Protein AF-A0A2U1LKJ1-F1 (afdb_monomer_lite)

Secondary structure (DSSP, 8-state):
-HHHHHHHHHHH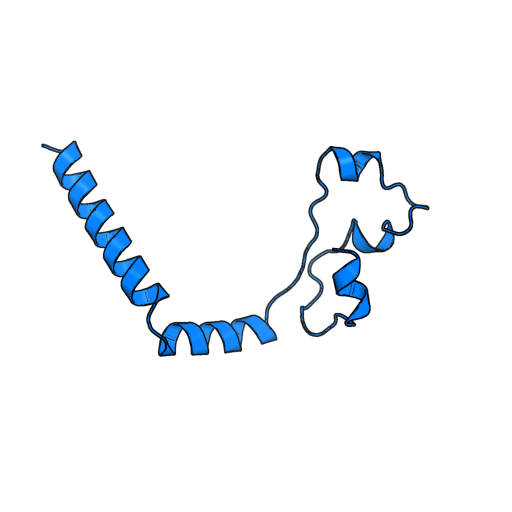HHHHHHHHHH-HHHHHHHHHHHHHH-EE-----HHHHHH--SSSTTHHHHT--SEEGGG--GGGGGG-

Organism: Artemisia annua (NCBI:txid35608)

InterPro domains:
  IPR017072 Transcription elongation factor Spt6 [PTHR10145] (15-80)
  IPR023323 Tex-like domain superfamily [G3DSA:1.10.3500.10] (7-80)

Radius of gyration: 20.24 Å; chains: 1; bounding box: 55×19×44 Å

Foldseek 3Di:
DVVVVVVVVVVVVVVVVVVQVPPVVNVVVCVVVCLAQDFDADDDDPVSVPPDDCPRPLNVVNGGDRHRPVPDDPVVVVSD

Sequence (80 aa):
MESEIMAHVLCWDMKAAMEISCEPRVRRHLCSIFMDNTVVSIRSTPDGRESIDANHEFAGVKWLKDKQLTRFDDAQWLFI

Structure (mmCIF, N/CA/C/O backbone):
data_AF-A0A2U1LKJ1-F1
#
_entry.id   AF-A0A2U1LKJ1-F1
#
loop_
_atom_site.group_PDB
_atom_site.id
_atom_site.type_symbol
_atom_site.label_atom_id
_atom_site.label_alt_id
_atom_site.label_comp_id
_atom_site.label_asym_id
_atom_site.label_entity_id
_atom_site.label_seq_id
_atom_site.pdbx_PDB_ins_code
_atom_site.Cartn_x
_atom_site.Cartn_y
_atom_site.Cartn_z
_atom_site.occupancy
_atom_site.B_iso_or_equiv
_atom_site.auth_seq_id
_atom_site.auth_comp_id
_atom_site.auth_asym_id
_atom_site.auth_atom_id
_atom_site.pdbx_PDB_model_num
ATOM 1 N N . MET A 1 1 ? 40.767 9.897 -10.677 1.00 61.81 1 MET A N 1
ATOM 2 C CA . MET A 1 1 ? 40.679 8.844 -11.710 1.00 61.81 1 MET A CA 1
ATOM 3 C C . MET A 1 1 ? 39.621 7.802 -11.354 1.00 61.81 1 MET A C 1
ATOM 5 O O . MET A 1 1 ? 38.621 7.754 -12.048 1.00 61.81 1 MET A O 1
ATOM 9 N N . GLU A 1 2 ? 39.744 7.038 -10.260 1.00 68.69 2 GLU A N 1
ATOM 10 C CA . GLU A 1 2 ? 38.714 6.039 -9.885 1.00 68.69 2 GLU A CA 1
ATOM 11 C C . GLU A 1 2 ? 37.358 6.659 -9.506 1.00 68.69 2 GLU A C 1
ATOM 13 O O . GLU A 1 2 ? 36.313 6.158 -9.909 1.00 68.69 2 GLU A O 1
ATOM 18 N N . SER A 1 3 ? 37.357 7.800 -8.810 1.00 68.94 3 SER A N 1
ATOM 19 C CA . SER A 1 3 ? 36.129 8.521 -8.446 1.00 68.94 3 SER A CA 1
ATOM 20 C C . SER A 1 3 ? 35.337 9.041 -9.655 1.00 68.94 3 SER A C 1
ATOM 22 O O . SER A 1 3 ? 34.111 9.050 -9.625 1.00 68.94 3 SER A O 1
ATOM 24 N N . GLU A 1 4 ? 36.016 9.443 -10.731 1.00 74.12 4 GLU A N 1
ATOM 25 C CA . GLU A 1 4 ? 35.385 9.947 -11.961 1.00 74.12 4 GLU A CA 1
ATOM 26 C C . GLU A 1 4 ? 34.810 8.8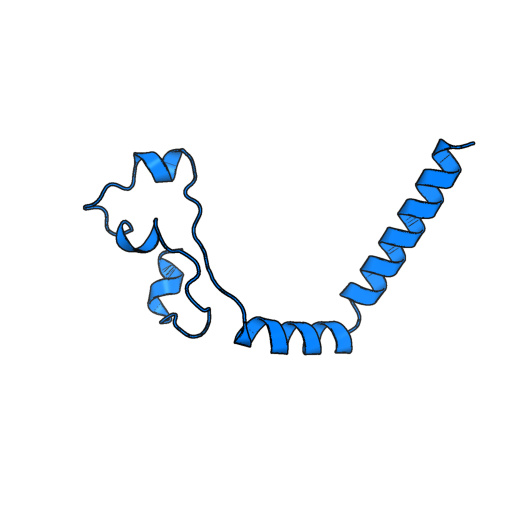12 -12.810 1.00 74.12 4 GLU A C 1
ATOM 28 O O . GLU A 1 4 ? 33.720 8.947 -13.363 1.00 74.12 4 GLU A O 1
ATOM 33 N N . ILE A 1 5 ? 35.501 7.668 -12.859 1.00 75.69 5 ILE A N 1
ATOM 34 C CA . ILE A 1 5 ? 35.005 6.459 -13.527 1.00 75.69 5 ILE A CA 1
ATOM 35 C C . ILE A 1 5 ? 33.754 5.945 -12.804 1.00 75.69 5 ILE A C 1
ATOM 37 O O . ILE A 1 5 ? 32.740 5.697 -13.453 1.00 75.69 5 ILE A O 1
ATOM 41 N N . MET A 1 6 ? 33.776 5.875 -11.468 1.00 73.62 6 MET A N 1
ATOM 42 C CA . MET A 1 6 ? 32.608 5.470 -10.676 1.00 73.62 6 MET A CA 1
ATOM 43 C C . MET A 1 6 ? 31.433 6.443 -10.825 1.00 73.62 6 MET A C 1
ATOM 45 O O . MET A 1 6 ? 30.293 6.004 -10.961 1.00 73.62 6 MET A O 1
ATOM 49 N N . ALA A 1 7 ? 31.689 7.754 -10.858 1.00 71.88 7 ALA A N 1
ATOM 50 C CA . ALA A 1 7 ? 30.647 8.754 -11.087 1.00 71.88 7 ALA A CA 1
ATOM 51 C C . ALA A 1 7 ? 30.018 8.636 -12.488 1.00 71.88 7 ALA A C 1
ATOM 53 O O . ALA A 1 7 ? 28.804 8.779 -12.635 1.00 71.88 7 ALA A O 1
ATOM 54 N N . HIS A 1 8 ? 30.820 8.342 -13.514 1.00 76.12 8 HIS A N 1
ATOM 55 C CA . HIS A 1 8 ? 30.327 8.150 -14.875 1.00 76.12 8 HIS A CA 1
ATOM 56 C C . HIS A 1 8 ? 29.501 6.862 -15.011 1.00 76.12 8 HIS A C 1
ATOM 58 O O . HIS A 1 8 ? 28.423 6.902 -15.601 1.00 76.12 8 HIS A O 1
ATOM 64 N N . VAL A 1 9 ? 29.953 5.753 -14.414 1.00 75.88 9 VAL A N 1
ATOM 65 C CA . VAL A 1 9 ? 29.202 4.484 -14.373 1.00 75.88 9 VAL A CA 1
ATOM 66 C C . VAL A 1 9 ? 27.861 4.670 -13.655 1.00 75.88 9 VAL A C 1
ATOM 68 O O . VAL A 1 9 ? 26.821 4.381 -14.238 1.00 75.88 9 VAL A O 1
ATOM 71 N N . LEU A 1 10 ? 27.855 5.281 -12.464 1.00 78.44 10 LEU A N 1
ATOM 72 C CA . LEU A 1 10 ? 26.620 5.584 -11.727 1.00 78.44 10 LEU A CA 1
ATOM 73 C C . LEU A 1 10 ? 25.666 6.485 -12.521 1.00 78.44 10 LEU A C 1
ATOM 75 O O . LEU A 1 10 ? 24.457 6.264 -12.520 1.00 78.44 10 LEU A O 1
ATOM 79 N N . CYS A 1 11 ? 26.187 7.501 -13.215 1.00 78.25 11 CYS A N 1
ATOM 80 C CA . CYS A 1 11 ? 25.368 8.385 -14.044 1.00 78.25 11 CYS A CA 1
ATOM 81 C C . CYS A 1 11 ? 24.692 7.627 -15.198 1.00 78.25 11 CYS A C 1
ATOM 83 O O . CYS A 1 11 ? 23.543 7.914 -15.539 1.00 78.25 11 CYS A O 1
ATOM 85 N N . TRP A 1 12 ? 25.388 6.657 -15.791 1.00 79.44 12 TRP A N 1
ATOM 86 C CA . TRP A 1 12 ? 24.834 5.812 -16.846 1.00 79.44 12 TRP A CA 1
ATOM 87 C C . TRP A 1 12 ? 23.790 4.832 -16.308 1.00 79.44 12 TRP A C 1
ATOM 89 O O . TRP A 1 12 ? 22.716 4.725 -16.901 1.00 79.44 12 TRP A O 1
ATOM 99 N N . ASP A 1 13 ? 24.037 4.217 -15.152 1.00 89.50 13 ASP A N 1
ATOM 100 C CA . ASP A 1 13 ? 23.069 3.332 -14.493 1.00 89.50 13 ASP A CA 1
ATOM 101 C C . ASP A 1 13 ? 21.782 4.083 -14.117 1.00 89.50 13 ASP A C 1
ATOM 103 O O . ASP A 1 13 ? 20.672 3.604 -14.360 1.00 89.50 13 ASP A O 1
ATOM 107 N N . MET A 1 14 ? 21.911 5.306 -13.592 1.00 91.62 14 MET A N 1
ATOM 108 C CA . MET A 1 14 ? 20.764 6.164 -13.277 1.00 91.62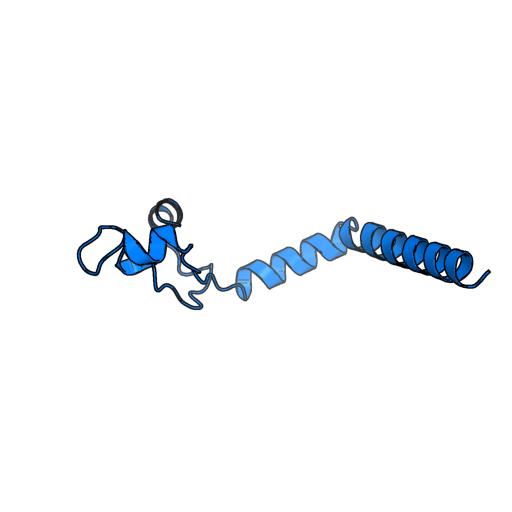 14 MET A CA 1
ATOM 109 C C . MET A 1 14 ? 19.973 6.559 -14.531 1.00 91.62 14 MET A C 1
ATOM 111 O O . MET A 1 14 ? 18.741 6.566 -14.493 1.00 91.62 14 MET A O 1
ATOM 115 N N . LYS A 1 15 ? 20.647 6.862 -15.651 1.00 93.38 15 LYS A N 1
ATOM 116 C CA . LYS A 1 15 ? 19.979 7.176 -16.927 1.00 93.38 15 LYS A CA 1
ATOM 117 C C . LYS A 1 15 ? 19.216 5.977 -17.479 1.00 93.38 15 LYS A C 1
ATOM 119 O O . LYS A 1 15 ? 18.054 6.129 -17.845 1.00 93.38 15 LYS A O 1
ATOM 124 N N . ALA A 1 16 ? 19.830 4.796 -17.469 1.00 94.81 16 ALA A N 1
ATOM 125 C CA . ALA A 1 16 ? 19.175 3.565 -17.898 1.00 94.81 16 ALA A CA 1
ATOM 126 C C . ALA A 1 16 ? 17.945 3.248 -17.030 1.00 94.81 16 ALA A C 1
ATOM 128 O O . ALA A 1 16 ? 16.870 2.948 -17.553 1.00 94.81 16 ALA A O 1
ATOM 129 N N . ALA A 1 17 ? 18.063 3.385 -15.704 1.00 94.38 17 ALA A N 1
ATOM 130 C CA . ALA A 1 17 ? 16.935 3.209 -14.791 1.00 94.38 17 ALA A CA 1
ATOM 131 C C . ALA A 1 17 ? 15.801 4.207 -15.079 1.00 94.38 17 ALA A C 1
ATOM 133 O O . ALA A 1 17 ? 14.631 3.817 -15.100 1.00 94.38 17 ALA A O 1
ATOM 134 N N . MET A 1 18 ? 16.136 5.475 -15.343 1.00 95.75 18 MET A N 1
ATOM 135 C CA . MET A 1 18 ? 15.151 6.505 -15.674 1.00 95.75 18 MET A CA 1
ATOM 136 C C . MET A 1 18 ? 14.405 6.166 -16.968 1.00 95.75 18 MET A C 1
ATOM 138 O O . MET A 1 18 ? 13.173 6.153 -16.961 1.00 95.75 18 MET A O 1
ATOM 142 N N . GLU A 1 19 ? 15.125 5.832 -18.043 1.00 96.50 19 GLU A N 1
ATOM 143 C CA . GLU A 1 19 ? 14.535 5.458 -19.336 1.00 96.50 19 GLU A CA 1
ATOM 144 C C . GLU A 1 19 ? 13.555 4.287 -19.193 1.00 96.50 19 GLU A C 1
ATOM 146 O O . GLU A 1 19 ? 12.408 4.379 -19.635 1.00 96.50 19 GLU A O 1
ATOM 151 N N . ILE A 1 20 ? 13.953 3.228 -18.482 1.00 94.94 20 ILE A N 1
ATOM 152 C CA . ILE A 1 20 ? 13.094 2.060 -18.240 1.00 94.94 20 ILE A CA 1
ATOM 153 C C . ILE A 1 20 ? 11.881 2.429 -17.374 1.00 94.94 20 ILE A C 1
ATOM 155 O O . ILE A 1 20 ? 10.765 1.991 -17.657 1.00 94.94 20 ILE A O 1
ATOM 159 N N . SER A 1 21 ? 12.068 3.251 -16.335 1.00 94.06 21 SER A N 1
ATOM 160 C CA . SER A 1 21 ? 10.980 3.668 -15.436 1.00 94.06 21 SER A CA 1
ATOM 161 C C . SER A 1 21 ? 9.921 4.525 -16.140 1.00 94.06 21 SER A C 1
ATOM 163 O O . SER A 1 21 ? 8.751 4.523 -15.746 1.00 94.06 21 SER A O 1
ATOM 165 N N . CYS A 1 22 ? 10.323 5.247 -17.188 1.00 95.19 22 CYS A N 1
ATOM 166 C CA . CYS A 1 22 ? 9.461 6.125 -17.967 1.00 95.19 22 CYS A CA 1
ATOM 167 C C . CYS A 1 22 ? 8.781 5.416 -19.148 1.00 95.19 22 CYS A C 1
ATOM 169 O O . CYS A 1 22 ? 7.772 5.929 -19.633 1.0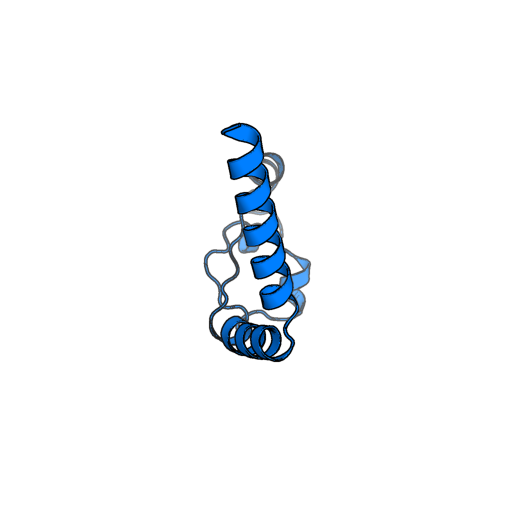0 95.19 22 CYS A O 1
ATOM 171 N N . GLU A 1 23 ? 9.264 4.245 -19.579 1.00 97.62 23 GLU A N 1
ATOM 172 C CA . GLU A 1 23 ? 8.706 3.489 -20.705 1.00 97.62 23 GLU A CA 1
ATOM 173 C C . GLU A 1 23 ? 7.236 3.077 -20.440 1.00 97.62 23 GLU A C 1
ATOM 175 O O . GLU A 1 23 ? 6.954 2.265 -19.546 1.00 97.62 23 GLU A O 1
ATOM 180 N N . PRO A 1 24 ? 6.255 3.582 -21.218 1.00 96.94 24 PRO A N 1
ATOM 181 C CA . PRO A 1 24 ? 4.836 3.361 -20.937 1.00 96.94 24 PRO A CA 1
ATOM 182 C C . PRO A 1 24 ? 4.413 1.891 -20.954 1.00 96.94 24 PRO A C 1
ATOM 184 O O . PRO A 1 24 ? 3.519 1.498 -20.199 1.00 96.94 24 PRO A O 1
ATOM 187 N N . ARG A 1 25 ? 5.031 1.063 -21.809 1.00 96.38 25 ARG A N 1
ATOM 188 C CA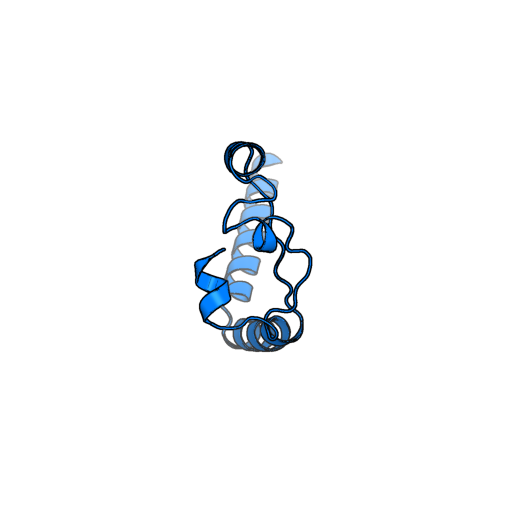 . ARG A 1 25 ? 4.720 -0.373 -21.886 1.00 96.38 25 ARG A CA 1
ATOM 189 C C . ARG A 1 25 ? 5.150 -1.109 -20.621 1.00 96.38 25 ARG A C 1
ATOM 191 O O . ARG A 1 25 ? 4.370 -1.906 -20.102 1.00 96.38 25 ARG A O 1
ATOM 198 N N . VAL A 1 26 ? 6.341 -0.794 -20.109 1.00 95.94 26 VAL A N 1
ATOM 199 C CA . VAL A 1 26 ? 6.870 -1.347 -18.854 1.00 95.94 26 VAL A CA 1
ATOM 200 C C . VAL A 1 26 ? 5.963 -0.950 -17.696 1.00 95.94 26 VAL A C 1
ATOM 202 O O . VAL A 1 26 ? 5.478 -1.819 -16.974 1.00 95.94 26 VAL A O 1
ATOM 205 N N . ARG A 1 27 ? 5.634 0.342 -17.576 1.00 94.75 27 ARG A N 1
ATOM 206 C CA . ARG A 1 27 ? 4.726 0.837 -16.530 1.00 94.75 27 ARG A CA 1
ATOM 207 C C . ARG A 1 27 ? 3.363 0.157 -16.574 1.00 94.75 27 ARG A C 1
ATOM 209 O O . ARG A 1 27 ? 2.885 -0.293 -15.541 1.00 94.75 27 ARG A O 1
ATOM 216 N N . ARG A 1 28 ? 2.744 0.045 -17.755 1.00 94.88 28 ARG A N 1
ATOM 217 C CA . ARG A 1 28 ? 1.432 -0.608 -17.903 1.00 94.88 28 ARG A CA 1
ATOM 218 C C . ARG A 1 28 ? 1.481 -2.074 -17.475 1.00 94.88 28 ARG A C 1
ATOM 220 O O . ARG A 1 28 ? 0.579 -2.527 -16.777 1.00 94.88 28 ARG A O 1
ATOM 227 N N . HIS A 1 29 ? 2.525 -2.795 -17.877 1.00 93.88 29 HIS A N 1
ATOM 228 C CA . HIS A 1 29 ? 2.708 -4.195 -17.509 1.00 93.88 29 HIS A CA 1
ATOM 229 C C . HIS A 1 29 ? 2.886 -4.367 -15.995 1.00 93.88 29 HIS A C 1
ATOM 231 O O . HIS A 1 29 ? 2.186 -5.173 -15.384 1.00 93.88 29 HIS A O 1
ATOM 237 N N . LEU A 1 30 ? 3.745 -3.549 -15.380 1.00 93.94 30 LEU A N 1
ATOM 238 C CA . LEU A 1 30 ? 3.951 -3.558 -13.933 1.00 93.94 30 LEU A CA 1
ATOM 239 C C . LEU A 1 30 ? 2.682 -3.170 -13.169 1.00 93.94 30 LEU A C 1
ATOM 241 O O . LEU A 1 30 ? 2.345 -3.848 -12.208 1.00 93.94 30 LEU A O 1
ATOM 245 N N . CYS A 1 31 ? 1.942 -2.146 -13.607 1.00 90.75 31 CYS A N 1
ATOM 246 C CA . CYS A 1 31 ? 0.672 -1.764 -12.984 1.00 90.75 31 CYS A CA 1
ATOM 247 C C . CYS A 1 31 ? -0.356 -2.903 -13.025 1.00 90.75 31 CYS A C 1
ATOM 249 O O . CYS A 1 31 ? -1.057 -3.107 -12.038 1.00 90.75 31 CYS A O 1
ATOM 251 N N . SER A 1 32 ? -0.427 -3.658 -14.127 1.00 89.75 32 SER A N 1
ATOM 252 C CA . SER A 1 32 ? -1.313 -4.824 -14.226 1.00 89.75 32 SER A CA 1
ATOM 253 C C . SER A 1 32 ? -0.943 -5.896 -13.199 1.00 89.75 32 SER A C 1
ATOM 255 O O . SER A 1 32 ? -1.804 -6.339 -12.454 1.00 89.75 32 SER A O 1
ATOM 257 N N . ILE A 1 33 ? 0.338 -6.272 -13.114 1.00 91.31 33 ILE A N 1
ATOM 258 C CA . ILE A 1 33 ? 0.811 -7.300 -12.168 1.00 91.31 33 ILE A CA 1
ATOM 259 C C . ILE A 1 33 ? 0.661 -6.830 -10.716 1.00 91.31 33 ILE A C 1
ATOM 261 O O . ILE A 1 33 ? 0.336 -7.623 -9.829 1.00 91.31 33 ILE A O 1
ATOM 265 N N . PHE A 1 34 ? 0.914 -5.545 -10.469 1.00 90.88 34 PHE A N 1
ATOM 266 C CA . PHE A 1 34 ? 0.857 -4.947 -9.143 1.00 90.88 34 PHE A CA 1
ATOM 267 C C . PHE A 1 34 ? -0.544 -5.063 -8.544 1.00 90.88 34 PHE A C 1
ATOM 269 O O . PHE A 1 34 ? -0.666 -5.496 -7.401 1.00 90.88 34 PHE A O 1
ATOM 276 N N . MET A 1 35 ? -1.595 -4.737 -9.302 1.00 86.56 35 MET A N 1
ATOM 277 C CA . MET A 1 35 ? -2.966 -4.784 -8.781 1.00 86.56 35 MET A CA 1
ATOM 278 C C . MET A 1 35 ? -3.375 -6.186 -8.306 1.00 86.56 35 MET A C 1
ATOM 280 O O . MET A 1 35 ? -4.073 -6.304 -7.302 1.00 86.56 35 MET A O 1
ATOM 284 N N . ASP A 1 36 ? -2.873 -7.233 -8.961 1.00 88.06 36 ASP A N 1
ATOM 285 C CA . ASP A 1 36 ? -3.243 -8.619 -8.657 1.00 88.06 36 ASP A CA 1
ATOM 286 C C . ASP A 1 36 ? -2.481 -9.209 -7.459 1.00 88.06 36 ASP A C 1
ATOM 288 O O . ASP A 1 36 ? -2.997 -10.079 -6.758 1.00 88.06 36 ASP A O 1
ATOM 292 N N . ASN A 1 37 ? -1.249 -8.751 -7.213 1.00 90.12 37 ASN A N 1
ATOM 293 C CA . ASN A 1 37 ? -0.328 -9.399 -6.266 1.00 90.12 37 ASN A CA 1
ATOM 294 C C . ASN A 1 37 ? 0.019 -8.547 -5.040 1.00 90.12 37 ASN A C 1
ATOM 296 O O . ASN A 1 37 ? 0.684 -9.031 -4.121 1.00 90.12 37 ASN A O 1
ATOM 300 N N . THR A 1 38 ? -0.390 -7.280 -5.012 1.00 94.06 38 THR A N 1
ATOM 301 C CA . THR A 1 38 ? 0.011 -6.368 -3.939 1.00 94.06 38 THR A CA 1
ATOM 302 C C . THR A 1 38 ? -0.713 -6.670 -2.643 1.00 94.06 38 THR A C 1
ATOM 304 O O . THR A 1 38 ? -1.927 -6.880 -2.601 1.00 94.06 38 THR A O 1
ATOM 307 N N . VAL A 1 39 ? 0.053 -6.606 -1.560 1.00 95.19 39 VAL A N 1
ATOM 308 C CA . VAL A 1 39 ? -0.455 -6.623 -0.198 1.00 95.19 39 VAL A CA 1
ATOM 309 C C . VAL A 1 39 ? -0.111 -5.322 0.516 1.00 95.19 39 VAL A C 1
ATOM 311 O O . VAL A 1 39 ? 0.918 -4.700 0.250 1.00 95.19 39 VAL A O 1
ATOM 314 N N . VAL A 1 40 ? -0.972 -4.919 1.441 1.00 94.19 40 VAL A N 1
ATOM 315 C CA . VAL A 1 40 ? -0.787 -3.758 2.305 1.00 94.19 40 VAL A CA 1
ATOM 316 C C . VAL A 1 40 ? -0.501 -4.242 3.719 1.00 94.19 40 VAL A C 1
ATOM 318 O O . VAL A 1 40 ? -1.208 -5.088 4.273 1.00 94.19 40 VAL A O 1
ATOM 321 N N . SER A 1 41 ? 0.555 -3.679 4.292 1.00 94.56 41 SER A N 1
ATOM 322 C CA . SER A 1 41 ? 1.050 -3.964 5.632 1.00 94.56 41 SER A CA 1
ATOM 323 C C . SER A 1 41 ? 1.299 -2.645 6.345 1.00 94.56 41 SER A C 1
ATOM 325 O O . SER A 1 41 ? 1.937 -1.752 5.786 1.00 94.56 41 SER A O 1
ATOM 327 N N . ILE A 1 42 ? 0.856 -2.536 7.593 1.00 94.12 42 ILE A N 1
ATOM 328 C CA . ILE A 1 42 ? 1.078 -1.341 8.404 1.00 94.12 42 ILE A CA 1
ATOM 329 C C . ILE A 1 42 ? 2.322 -1.521 9.269 1.00 94.12 42 ILE A C 1
ATOM 331 O O . ILE A 1 42 ? 2.619 -2.595 9.818 1.00 94.12 42 ILE A O 1
ATOM 335 N N . ARG A 1 43 ? 3.091 -0.435 9.352 1.00 92.12 43 ARG A N 1
ATOM 336 C CA . ARG A 1 43 ? 4.152 -0.253 10.337 1.00 92.12 43 ARG A CA 1
ATOM 337 C C . ARG A 1 43 ? 3.817 0.986 11.146 1.00 92.12 43 ARG A C 1
ATOM 339 O O . ARG A 1 43 ? 3.843 2.091 10.618 1.00 92.12 43 ARG A O 1
ATOM 346 N N . SER A 1 44 ? 3.519 0.787 12.423 1.00 91.00 44 SER A N 1
ATOM 347 C CA . SER A 1 44 ? 3.300 1.890 13.350 1.00 91.00 44 SER A CA 1
ATOM 348 C C . SER A 1 44 ? 4.574 2.721 13.496 1.00 91.00 44 SER A C 1
ATOM 350 O O . SER A 1 44 ? 5.662 2.163 13.684 1.00 91.00 44 SER A O 1
ATOM 352 N N . THR A 1 45 ? 4.431 4.042 13.485 1.00 93.25 45 THR A N 1
ATOM 353 C CA . THR A 1 45 ? 5.458 4.952 14.002 1.00 93.25 45 THR A CA 1
ATOM 354 C C . THR A 1 45 ? 5.641 4.729 15.511 1.00 93.25 45 THR A C 1
ATOM 356 O O . THR A 1 45 ? 4.798 4.078 16.136 1.00 93.25 45 THR A O 1
ATOM 359 N N . PRO A 1 46 ? 6.723 5.239 16.128 1.00 94.50 46 PRO A N 1
ATOM 360 C CA . PRO A 1 46 ? 6.886 5.166 17.580 1.00 94.50 46 PRO A CA 1
ATOM 361 C C . PRO A 1 46 ? 5.678 5.738 18.335 1.00 94.50 46 PRO A C 1
ATOM 363 O O . PRO A 1 46 ? 5.141 5.069 19.207 1.00 94.50 46 PRO A O 1
ATOM 366 N N . ASP A 1 47 ? 5.186 6.903 17.912 1.00 93.75 47 ASP A N 1
ATOM 367 C CA . ASP A 1 47 ? 4.014 7.554 18.504 1.00 93.75 47 ASP A CA 1
ATOM 368 C C . ASP A 1 47 ? 2.732 6.717 18.337 1.00 93.75 47 ASP A C 1
ATOM 370 O O . ASP A 1 47 ? 2.078 6.368 19.316 1.00 93.75 47 ASP A O 1
ATOM 374 N N . GLY A 1 48 ? 2.434 6.254 17.115 1.00 91.06 48 GLY A N 1
ATOM 375 C CA . GLY A 1 48 ? 1.275 5.386 16.855 1.00 91.06 48 GLY A CA 1
ATOM 376 C C . GLY A 1 48 ? 1.349 4.027 17.566 1.00 91.06 48 GLY A C 1
ATOM 377 O O . GLY A 1 48 ? 0.338 3.348 17.778 1.00 91.06 48 GLY A O 1
ATOM 378 N N . ARG A 1 49 ? 2.550 3.591 17.962 1.00 91.75 49 ARG A N 1
ATOM 379 C CA . ARG A 1 49 ? 2.722 2.383 18.769 1.00 91.75 49 ARG A CA 1
ATOM 380 C C . ARG A 1 49 ? 2.254 2.593 20.208 1.00 91.75 49 ARG A C 1
ATOM 382 O O . ARG A 1 49 ? 1.713 1.635 20.763 1.00 91.75 49 ARG A O 1
ATOM 389 N N . GLU A 1 50 ? 2.437 3.780 20.773 1.00 92.69 50 GLU A N 1
ATOM 390 C CA . GLU A 1 50 ? 2.075 4.095 22.161 1.00 92.69 50 GLU A CA 1
ATOM 391 C C . GLU A 1 50 ? 0.638 4.609 22.298 1.00 92.69 50 GLU A C 1
ATOM 393 O O . GLU A 1 50 ? -0.047 4.225 23.242 1.00 92.69 50 GLU A O 1
ATOM 398 N N . SER A 1 51 ? 0.156 5.410 21.344 1.00 93.69 51 SER A N 1
ATOM 399 C CA . SER A 1 51 ? -1.163 6.058 21.421 1.00 93.69 51 SER A CA 1
ATOM 400 C C . SER A 1 51 ? -2.343 5.145 21.069 1.00 93.69 51 SER A C 1
ATOM 402 O O . SER A 1 51 ? -3.436 5.313 21.603 1.00 93.69 51 SER A O 1
ATOM 404 N N . ILE A 1 52 ? -2.138 4.157 20.192 1.00 92.69 52 ILE A N 1
ATOM 405 C CA . ILE A 1 52 ? -3.204 3.259 19.724 1.00 92.69 52 ILE A CA 1
ATOM 406 C C . ILE A 1 52 ? -3.197 1.977 20.564 1.00 92.69 52 ILE A C 1
ATOM 408 O O . ILE A 1 52 ? -2.436 1.043 20.293 1.00 92.69 52 ILE A O 1
ATOM 412 N N . ASP A 1 53 ? -4.032 1.915 21.592 1.00 88.88 53 ASP A N 1
ATOM 413 C CA . ASP A 1 53 ? -4.218 0.708 22.400 1.00 88.88 53 ASP A CA 1
ATOM 414 C C . ASP A 1 53 ? -5.206 -0.286 21.747 1.00 88.88 53 ASP A C 1
ATOM 416 O O . ASP A 1 53 ? -5.580 -0.144 20.583 1.00 88.88 53 ASP A O 1
ATOM 420 N N . ALA A 1 54 ? -5.596 -1.341 22.470 1.00 87.75 54 ALA A N 1
ATOM 421 C CA . ALA A 1 54 ? -6.520 -2.358 21.959 1.00 87.75 54 ALA A CA 1
ATOM 422 C C . ALA A 1 54 ? -7.975 -1.869 21.806 1.00 87.75 54 ALA A C 1
ATOM 424 O O . ALA A 1 54 ? -8.753 -2.520 21.111 1.00 87.75 54 ALA A O 1
ATOM 425 N N . ASN A 1 55 ? -8.337 -0.749 22.439 1.00 89.25 55 ASN A N 1
ATOM 426 C CA . ASN A 1 55 ? -9.691 -0.194 22.447 1.00 89.25 55 ASN A CA 1
ATOM 427 C C . ASN A 1 55 ? -9.832 1.027 21.523 1.00 89.25 55 ASN A C 1
ATOM 429 O O . ASN A 1 55 ? -10.943 1.508 21.304 1.00 89.25 55 ASN A O 1
ATOM 433 N N . HIS A 1 56 ? -8.723 1.533 20.982 1.00 91.81 56 HIS A N 1
ATOM 434 C CA . HIS A 1 56 ? -8.703 2.640 20.036 1.00 91.81 56 HIS A CA 1
ATOM 435 C C . HIS A 1 56 ? -9.391 2.262 18.713 1.00 91.81 56 HIS A C 1
ATOM 437 O O . HIS A 1 56 ? -9.245 1.146 18.216 1.00 91.81 56 HIS A O 1
ATOM 443 N N . GLU A 1 57 ? -10.064 3.218 18.067 1.00 89.81 57 GLU A N 1
ATOM 444 C CA . GLU A 1 57 ? -10.743 3.008 16.774 1.00 89.81 57 GLU A CA 1
ATOM 445 C C . GLU A 1 57 ? -9.835 2.442 15.657 1.00 89.81 57 GLU A C 1
ATOM 447 O O . GLU A 1 57 ? -10.305 1.712 14.789 1.00 89.81 57 GLU A O 1
ATOM 452 N N . PHE A 1 58 ? -8.519 2.688 15.714 1.00 91.19 58 PHE A N 1
ATOM 453 C CA . PHE A 1 58 ? -7.541 2.188 14.743 1.00 91.19 58 PHE A CA 1
ATOM 454 C C . PHE A 1 58 ? -6.891 0.856 15.156 1.00 91.19 58 PHE A C 1
ATOM 456 O O . PHE A 1 58 ? -6.021 0.354 14.439 1.00 91.19 58 PHE A O 1
ATOM 463 N N . ALA A 1 59 ? -7.280 0.250 16.285 1.00 88.38 59 ALA A N 1
ATOM 464 C CA . ALA A 1 59 ? -6.663 -0.978 16.799 1.00 88.38 59 ALA A CA 1
ATOM 465 C C . ALA A 1 59 ? -6.710 -2.133 15.783 1.00 88.38 59 ALA A C 1
ATOM 467 O O . ALA A 1 59 ? -5.741 -2.882 15.642 1.00 88.38 59 ALA A O 1
ATOM 468 N N . GLY A 1 60 ? -7.807 -2.233 15.022 1.00 85.25 60 GLY A N 1
ATOM 469 C CA . GLY A 1 60 ? -7.980 -3.239 13.969 1.00 85.25 60 GLY A CA 1
ATOM 470 C C . GLY A 1 60 ? -7.079 -3.036 12.746 1.00 85.25 60 GLY A C 1
ATOM 471 O O . GLY A 1 60 ? -6.820 -3.985 12.009 1.00 85.25 60 GLY A O 1
ATOM 472 N N . VAL A 1 61 ? -6.571 -1.820 12.542 1.00 89.44 61 VAL A N 1
ATOM 473 C CA . VAL A 1 61 ? -5.752 -1.438 11.382 1.00 89.44 61 VAL A CA 1
ATOM 474 C C . VAL A 1 61 ? -4.266 -1.376 11.760 1.00 89.44 61 VAL A C 1
ATOM 476 O O . VAL A 1 61 ? -3.411 -1.768 10.971 1.00 89.44 61 VAL A O 1
ATOM 479 N N . LYS A 1 62 ? -3.932 -1.035 13.012 1.00 89.50 62 LYS A N 1
ATOM 480 C CA . LYS A 1 62 ? -2.552 -0.978 13.537 1.00 89.50 62 LYS A CA 1
ATOM 481 C C . LYS A 1 62 ? -1.710 -2.220 13.225 1.00 89.50 62 LYS A C 1
ATOM 483 O O . LYS A 1 62 ? -0.520 -2.107 12.929 1.00 89.50 62 LYS A O 1
ATOM 488 N N . TRP A 1 63 ? -2.316 -3.401 13.308 1.00 86.56 63 TRP A N 1
ATOM 489 C CA . TRP A 1 63 ? -1.636 -4.689 13.136 1.00 86.56 63 TRP A CA 1
ATOM 490 C C . TRP A 1 63 ? -1.889 -5.332 11.774 1.00 86.56 63 TRP A C 1
ATOM 492 O O . TRP A 1 63 ? -1.646 -6.527 11.607 1.00 86.56 63 TRP A O 1
ATOM 502 N N . LEU A 1 64 ? -2.367 -4.558 10.798 1.00 92.62 64 LEU A N 1
ATOM 503 C CA . LEU A 1 64 ? -2.635 -5.054 9.459 1.00 92.62 64 LEU A CA 1
ATOM 504 C C . LEU A 1 64 ? -1.359 -5.618 8.830 1.00 92.62 64 LEU A C 1
ATOM 506 O O . LEU A 1 64 ? -0.349 -4.918 8.695 1.00 92.62 64 LEU A O 1
ATOM 510 N N . LYS A 1 65 ? -1.419 -6.891 8.442 1.00 94.31 65 LYS A N 1
ATOM 511 C CA . LYS A 1 65 ? -0.329 -7.603 7.783 1.00 94.31 65 LYS A CA 1
ATOM 512 C C . LYS A 1 65 ? -0.823 -8.280 6.525 1.00 94.31 65 LYS A C 1
ATOM 514 O O . LYS A 1 65 ? -1.784 -9.041 6.558 1.00 94.31 65 LYS A O 1
ATOM 519 N N . ASP A 1 66 ? -0.124 -7.975 5.444 1.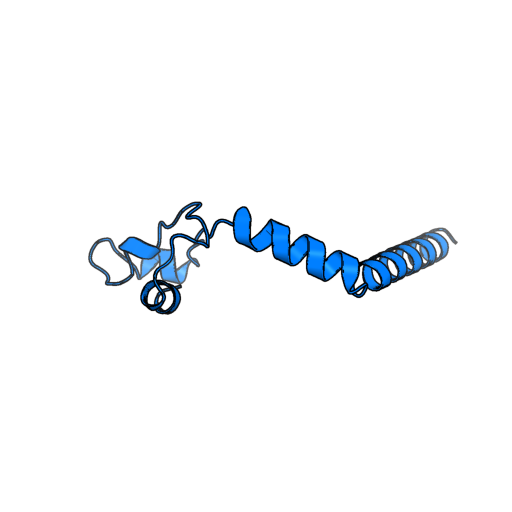00 95.06 66 ASP A N 1
ATOM 520 C CA . ASP A 1 66 ? -0.171 -8.639 4.150 1.00 95.06 66 ASP A CA 1
ATOM 521 C C . ASP A 1 66 ? -1.595 -8.853 3.612 1.00 95.06 66 ASP A C 1
ATOM 523 O O . ASP A 1 66 ? -1.912 -9.857 2.971 1.00 95.06 66 ASP A O 1
ATOM 527 N N . LYS A 1 67 ? -2.473 -7.871 3.848 1.00 93.50 67 LYS A N 1
ATOM 528 C CA . LYS A 1 67 ? -3.829 -7.895 3.307 1.00 93.50 67 LYS A CA 1
ATOM 529 C C . LYS A 1 67 ? -3.774 -7.547 1.826 1.00 93.50 67 LYS A C 1
ATOM 531 O O . LYS A 1 67 ? -3.253 -6.501 1.460 1.00 93.50 67 LYS A O 1
ATOM 536 N N . GLN A 1 68 ? -4.323 -8.410 0.975 1.00 93.75 68 GLN A N 1
ATOM 537 C CA . GLN A 1 68 ? -4.382 -8.165 -0.469 1.00 93.75 68 GLN A CA 1
ATOM 538 C C . GLN A 1 68 ? -5.113 -6.860 -0.793 1.00 93.75 68 GLN A C 1
ATOM 540 O O . GLN A 1 68 ? -6.181 -6.598 -0.236 1.00 93.75 68 GLN A O 1
ATOM 545 N N . LEU A 1 69 ? -4.558 -6.095 -1.737 1.00 92.00 69 LEU A N 1
ATOM 546 C CA . LEU A 1 69 ? -5.079 -4.807 -2.197 1.00 92.00 69 LEU A CA 1
ATOM 547 C C . LEU A 1 69 ? -6.548 -4.899 -2.640 1.00 92.00 69 LEU A C 1
ATOM 549 O O . LEU A 1 69 ? -7.362 -4.051 -2.296 1.00 92.00 69 LEU A O 1
ATOM 553 N N . THR A 1 70 ? -6.899 -5.981 -3.332 1.00 91.00 70 THR A N 1
ATOM 554 C CA . THR A 1 70 ? -8.245 -6.255 -3.862 1.00 91.00 70 THR A CA 1
ATOM 555 C C . THR A 1 70 ? -9.285 -6.622 -2.800 1.00 91.00 70 THR A C 1
ATOM 557 O O . THR A 1 70 ? -10.467 -6.714 -3.113 1.00 91.00 70 THR A O 1
ATOM 560 N N . ARG A 1 71 ? -8.871 -6.850 -1.545 1.00 91.81 71 ARG A N 1
ATOM 561 C CA . ARG A 1 71 ? -9.762 -7.203 -0.422 1.00 91.81 71 ARG A CA 1
ATOM 562 C C . ARG A 1 71 ? -10.078 -6.017 0.489 1.00 91.81 71 ARG A C 1
ATOM 564 O O . ARG A 1 71 ? -10.578 -6.220 1.598 1.00 91.81 71 ARG A O 1
ATOM 571 N N . PHE A 1 72 ? -9.685 -4.810 0.098 1.00 91.56 72 PHE A N 1
ATOM 572 C CA . PHE A 1 72 ? -10.036 -3.602 0.826 1.00 91.56 72 PHE A CA 1
ATOM 573 C C . PHE A 1 72 ? -11.386 -3.072 0.370 1.00 91.56 72 PHE A C 1
ATOM 575 O O . PHE A 1 72 ? -11.628 -2.937 -0.825 1.00 91.56 72 PHE A O 1
ATOM 582 N N . ASP A 1 73 ? -12.222 -2.730 1.342 1.00 90.62 73 ASP A N 1
ATOM 583 C CA . ASP A 1 73 ? -13.399 -1.901 1.121 1.00 90.62 73 ASP A CA 1
ATOM 584 C C . ASP A 1 73 ? -12.969 -0.428 1.098 1.00 90.62 73 ASP A C 1
ATOM 586 O O . ASP A 1 73 ? -12.058 -0.039 1.833 1.00 90.62 73 ASP A O 1
ATOM 590 N N . ASP A 1 74 ? -13.652 0.414 0.321 1.00 87.56 74 ASP A N 1
ATOM 591 C CA . ASP A 1 74 ? -13.280 1.828 0.148 1.00 87.56 74 ASP A CA 1
ATOM 592 C C . ASP A 1 74 ? -13.145 2.588 1.479 1.00 87.56 74 ASP A C 1
ATOM 594 O O . ASP A 1 74 ? -12.227 3.386 1.661 1.00 87.56 74 ASP A O 1
ATOM 598 N N . ALA A 1 75 ? -14.008 2.286 2.454 1.00 88.12 75 ALA A N 1
ATOM 599 C CA . ALA A 1 75 ? -13.960 2.904 3.779 1.00 88.12 75 ALA A CA 1
ATOM 600 C C . ALA A 1 75 ? -12.687 2.550 4.572 1.00 88.12 75 ALA A C 1
ATOM 602 O O . ALA A 1 75 ? -12.249 3.341 5.402 1.00 88.12 75 ALA A O 1
ATOM 603 N N . GLN A 1 76 ? -12.072 1.388 4.329 1.00 89.00 76 GLN A N 1
ATOM 604 C CA . GLN A 1 76 ? -10.882 0.942 5.064 1.00 89.00 76 GLN A CA 1
ATOM 605 C C . GLN A 1 76 ? -9.639 1.763 4.716 1.00 89.00 76 GLN A C 1
ATOM 607 O O . GLN A 1 76 ? -8.760 1.909 5.561 1.00 89.00 76 GLN A O 1
ATOM 612 N N . TRP A 1 77 ? -9.584 2.332 3.510 1.00 90.12 77 TRP A N 1
ATOM 613 C CA . TRP A 1 77 ? -8.489 3.200 3.075 1.00 90.12 77 TRP A CA 1
ATOM 614 C C . TRP A 1 77 ? -8.397 4.507 3.858 1.00 90.12 77 TRP A C 1
ATOM 616 O O . TRP A 1 77 ? -7.330 5.103 3.904 1.00 90.12 77 TRP A O 1
ATOM 626 N N . LEU A 1 78 ? -9.486 4.940 4.495 1.00 90.12 78 LEU A N 1
ATOM 627 C CA . LEU A 1 78 ? -9.519 6.175 5.282 1.00 90.12 78 LEU A CA 1
ATOM 628 C C . LEU A 1 78 ? -8.842 6.033 6.656 1.00 90.12 78 LEU A C 1
ATOM 630 O O . LEU A 1 78 ? -8.608 7.037 7.321 1.00 90.12 78 LEU A O 1
ATOM 634 N N . PHE A 1 79 ? -8.547 4.801 7.084 1.00 87.44 79 PHE A N 1
ATOM 635 C CA . PHE A 1 79 ? -7.937 4.492 8.383 1.00 87.44 79 PHE A CA 1
ATOM 636 C C . PHE A 1 79 ? -6.429 4.177 8.293 1.00 87.44 79 PHE A C 1
ATOM 638 O O . PHE A 1 79 ? -5.832 3.827 9.313 1.00 87.44 79 PHE A O 1
ATOM 645 N N . ILE A 1 80 ? -5.835 4.239 7.092 1.00 86.00 80 ILE A N 1
ATOM 646 C CA . ILE A 1 80 ? -4.421 3.927 6.795 1.00 86.00 80 ILE A CA 1
ATOM 647 C C . ILE A 1 80 ? -3.667 5.217 6.496 1.00 86.00 80 ILE A C 1
ATOM 649 O O . ILE A 1 80 ? -2.556 5.372 7.051 1.00 86.00 80 ILE A O 1
#

pLDDT: mean 89.2, std 7.33, range [61.81, 97.62]